Protein AF-A0A2S6RWU0-F1 (afdb_monomer_lite)

Sequence (78 aa):
MVAIEIADDRLSKKATFNTDGLSIANFVHNEGCVLGPSIENWQETNLAAEKLSINLNEVFIGRGTGAAVLDHPFNSVA

pLDDT: mean 90.82, std 9.71, range [63.25, 98.19]

Radius of gyration: 15.01 Å; chains: 1; bounding box: 32×24×36 Å

Structure (mmCIF, N/CA/C/O backbone):
data_AF-A0A2S6RWU0-F1
#
_entry.id   AF-A0A2S6RWU0-F1
#
loop_
_atom_site.group_PDB
_atom_site.id
_atom_site.type_symbol
_atom_site.label_atom_id
_atom_site.label_alt_id
_atom_site.label_comp_id
_atom_site.label_asym_id
_atom_site.label_entity_id
_atom_site.label_seq_id
_atom_site.pdbx_PDB_ins_code
_atom_site.Cartn_x
_atom_site.Cartn_y
_atom_site.Cartn_z
_atom_site.occupancy
_atom_site.B_iso_or_equiv
_atom_site.auth_seq_id
_atom_site.auth_comp_id
_atom_site.auth_asym_id
_atom_site.auth_atom_id
_atom_site.pdbx_PDB_model_num
ATOM 1 N N . MET A 1 1 ? -4.225 7.157 9.473 1.00 91.50 1 MET A N 1
ATOM 2 C CA . MET A 1 1 ? -4.239 7.911 8.197 1.00 91.50 1 MET A CA 1
ATOM 3 C C . MET A 1 1 ? -4.324 6.932 7.041 1.00 91.50 1 MET A C 1
ATOM 5 O O . MET A 1 1 ? -3.853 5.811 7.189 1.00 91.50 1 MET A O 1
ATOM 9 N N . VAL A 1 2 ? -4.902 7.343 5.915 1.00 93.56 2 VAL A N 1
ATOM 10 C CA . VAL A 1 2 ? -4.750 6.632 4.633 1.00 93.56 2 VAL A CA 1
ATOM 11 C C . VAL A 1 2 ? -3.505 7.182 3.939 1.00 93.56 2 VAL A C 1
ATOM 13 O O . VAL A 1 2 ? -3.243 8.379 4.040 1.00 93.56 2 VAL A O 1
ATOM 16 N N . ALA A 1 3 ? -2.741 6.336 3.255 1.00 95.06 3 ALA A N 1
ATOM 17 C CA . ALA A 1 3 ? -1.537 6.734 2.535 1.00 95.06 3 ALA A CA 1
ATOM 18 C C . ALA A 1 3 ? -1.509 6.106 1.137 1.00 95.06 3 ALA A C 1
ATOM 20 O O . ALA A 1 3 ? -2.047 5.018 0.933 1.00 95.06 3 ALA A O 1
ATOM 21 N N . ILE A 1 4 ? -0.881 6.802 0.190 1.00 96.38 4 ILE A N 1
ATOM 22 C CA . ILE A 1 4 ? -0.566 6.285 -1.144 1.00 96.38 4 ILE A CA 1
ATOM 23 C C . ILE A 1 4 ? 0.952 6.244 -1.271 1.00 96.38 4 ILE A C 1
ATOM 25 O O . ILE A 1 4 ? 1.621 7.264 -1.099 1.00 96.38 4 ILE A O 1
ATOM 29 N N . GLU A 1 5 ? 1.486 5.069 -1.569 1.00 96.00 5 GLU A N 1
ATOM 30 C CA . GLU A 1 5 ? 2.887 4.888 -1.933 1.00 96.00 5 GLU A CA 1
ATOM 31 C C . GLU A 1 5 ? 3.075 5.163 -3.427 1.00 96.00 5 GLU A C 1
ATOM 33 O O . GLU A 1 5 ? 2.291 4.713 -4.265 1.00 96.00 5 GLU A O 1
ATOM 38 N N . ILE A 1 6 ? 4.124 5.914 -3.749 1.00 94.50 6 ILE A N 1
ATOM 39 C CA . ILE A 1 6 ? 4.647 6.058 -5.101 1.00 94.50 6 ILE A CA 1
ATOM 40 C C . ILE A 1 6 ? 5.896 5.184 -5.168 1.00 94.50 6 ILE A C 1
ATOM 42 O O . ILE A 1 6 ? 6.916 5.509 -4.553 1.00 94.50 6 ILE A O 1
ATOM 46 N N . ALA A 1 7 ? 5.784 4.076 -5.896 1.00 90.81 7 ALA A N 1
ATOM 47 C CA . ALA A 1 7 ? 6.881 3.153 -6.137 1.00 90.81 7 ALA A CA 1
ATOM 48 C C . ALA A 1 7 ? 7.422 3.326 -7.562 1.00 90.81 7 ALA A C 1
ATOM 50 O O . ALA A 1 7 ? 6.640 3.468 -8.505 1.00 90.81 7 ALA A O 1
ATOM 51 N N . ASP A 1 8 ? 8.745 3.284 -7.717 1.00 89.19 8 ASP A N 1
ATOM 52 C CA . ASP A 1 8 ? 9.414 3.331 -9.017 1.00 89.19 8 ASP A CA 1
ATOM 53 C C . ASP A 1 8 ? 10.591 2.349 -9.095 1.00 89.19 8 ASP A C 1
ATOM 55 O O . ASP A 1 8 ? 11.312 2.086 -8.128 1.00 89.19 8 ASP A O 1
ATOM 59 N N . ASP A 1 9 ? 10.808 1.800 -10.285 1.00 87.19 9 ASP A N 1
ATOM 60 C CA . ASP A 1 9 ? 11.925 0.912 -10.561 1.00 87.19 9 ASP A CA 1
ATOM 61 C C . ASP A 1 9 ? 13.001 1.628 -11.372 1.00 87.19 9 ASP A C 1
ATOM 63 O O . ASP A 1 9 ? 12.974 1.667 -12.600 1.00 87.19 9 ASP A O 1
ATOM 67 N N . ARG A 1 10 ? 14.018 2.113 -10.652 1.00 85.38 10 ARG A N 1
ATOM 68 C CA . ARG A 1 10 ? 15.218 2.768 -11.202 1.00 85.38 10 ARG A CA 1
ATOM 69 C C . ARG A 1 10 ? 15.933 1.982 -12.309 1.00 85.38 10 ARG A C 1
ATOM 71 O O . ARG A 1 10 ? 16.693 2.580 -13.071 1.00 85.38 10 ARG A O 1
ATOM 78 N N . LEU A 1 11 ? 15.748 0.663 -12.389 1.00 80.25 11 LEU A N 1
ATOM 79 C CA . LEU A 1 11 ? 16.394 -0.188 -13.393 1.00 80.25 11 LEU A CA 1
ATOM 80 C C . LEU A 1 11 ? 15.500 -0.469 -14.606 1.00 80.25 11 LEU A C 1
ATOM 82 O O . LEU A 1 11 ? 15.998 -0.892 -15.654 1.00 80.25 11 LEU A O 1
ATOM 86 N N . SER A 1 12 ? 14.198 -0.214 -14.499 1.00 77.56 12 SER A N 1
ATOM 87 C CA . SER A 1 12 ? 13.238 -0.501 -15.552 1.00 77.56 12 SER A CA 1
ATOM 88 C C . SER A 1 12 ? 12.925 0.740 -16.385 1.00 77.56 12 SER A C 1
ATOM 90 O O . SER A 1 12 ? 12.760 1.848 -15.893 1.00 77.56 12 SER A O 1
ATOM 92 N N . LYS A 1 13 ? 12.779 0.546 -17.699 1.00 77.56 13 LYS A N 1
ATOM 93 C CA . LYS A 1 13 ? 12.199 1.555 -18.609 1.00 77.56 13 LYS A CA 1
ATOM 94 C C . LYS A 1 13 ? 10.702 1.333 -18.842 1.00 77.56 13 LYS A C 1
ATOM 96 O O . LYS A 1 13 ? 10.129 1.888 -19.778 1.00 77.56 13 LYS A O 1
ATOM 101 N N . LYS A 1 14 ? 10.088 0.445 -18.061 1.00 70.56 14 LYS A N 1
ATOM 102 C CA . LYS A 1 14 ? 8.692 0.022 -18.174 1.00 70.56 14 LYS A CA 1
ATOM 103 C C . LYS A 1 14 ? 8.044 0.049 -16.794 1.00 70.56 14 LYS A C 1
ATOM 105 O O . LYS A 1 14 ? 8.684 -0.303 -15.810 1.00 70.56 14 LYS A O 1
ATOM 110 N N . ALA A 1 15 ? 6.754 0.360 -16.742 1.00 67.94 15 ALA A N 1
ATOM 111 C CA . ALA A 1 15 ? 5.941 0.275 -15.526 1.00 67.94 15 ALA A CA 1
ATOM 112 C C . ALA A 1 15 ? 5.587 -1.188 -15.176 1.00 67.94 15 ALA A C 1
ATOM 114 O O . ALA A 1 15 ? 4.422 -1.558 -15.061 1.00 67.94 15 ALA A O 1
ATOM 115 N N . THR A 1 16 ? 6.597 -2.049 -15.092 1.00 69.06 16 THR A N 1
ATOM 116 C CA . THR A 1 16 ? 6.480 -3.459 -14.715 1.00 69.06 16 THR A CA 1
ATOM 117 C C . THR A 1 16 ? 7.514 -3.744 -13.646 1.00 69.06 16 THR A C 1
ATOM 119 O O . THR A 1 16 ? 8.698 -3.525 -13.897 1.00 69.06 16 THR A O 1
ATOM 122 N N . PHE A 1 17 ? 7.072 -4.249 -12.495 1.00 63.88 17 PHE A N 1
ATOM 123 C CA . PHE A 1 17 ? 7.972 -4.674 -11.430 1.00 63.88 17 PHE A CA 1
ATOM 124 C C . PHE A 1 17 ? 8.789 -5.867 -11.898 1.00 63.88 17 PHE A C 1
ATOM 126 O O . PHE A 1 17 ? 8.239 -6.930 -12.198 1.00 63.88 17 PHE A O 1
ATOM 133 N N . ASN A 1 18 ? 10.097 -5.674 -11.964 1.00 63.25 18 ASN A N 1
ATOM 134 C CA . ASN A 1 18 ? 11.024 -6.753 -12.203 1.00 63.25 18 ASN A CA 1
ATOM 135 C C . ASN A 1 18 ? 11.454 -7.284 -10.825 1.00 63.25 18 ASN A C 1
ATOM 137 O O . ASN A 1 18 ? 11.928 -6.544 -9.966 1.00 63.25 18 ASN A O 1
ATOM 141 N N . THR A 1 19 ? 11.141 -8.552 -10.553 1.00 63.94 19 THR A N 1
ATOM 142 C CA . THR A 1 19 ? 11.385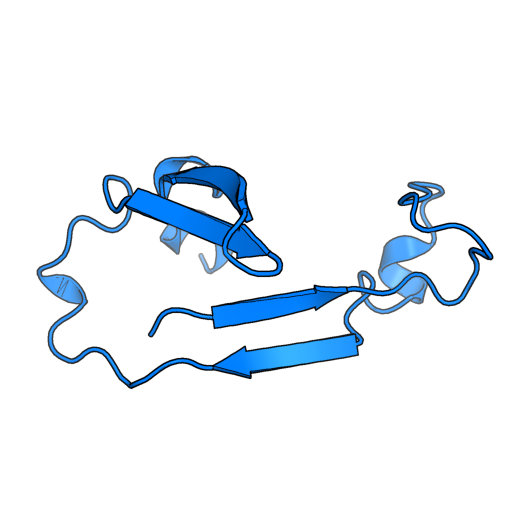 -9.191 -9.247 1.00 63.94 19 THR A CA 1
ATOM 143 C C . THR A 1 19 ? 12.724 -9.924 -9.204 1.00 63.94 19 THR A C 1
ATOM 145 O O . THR A 1 19 ? 12.946 -10.773 -8.340 1.00 63.94 19 THR A O 1
ATOM 148 N N . ASP A 1 20 ? 13.612 -9.656 -10.160 1.00 64.62 20 ASP A N 1
ATOM 149 C CA . ASP A 1 20 ? 15.026 -9.971 -10.036 1.00 64.62 20 ASP A CA 1
ATOM 150 C C . ASP A 1 20 ? 15.501 -9.384 -8.704 1.00 64.62 20 ASP A C 1
ATOM 152 O O . ASP A 1 20 ? 15.244 -8.222 -8.413 1.00 64.62 20 ASP A O 1
ATOM 156 N N . GLY A 1 21 ? 16.095 -10.220 -7.843 1.00 65.25 21 GLY A N 1
ATOM 157 C CA . GLY A 1 21 ? 16.248 -10.009 -6.390 1.00 65.25 21 GLY A CA 1
ATOM 158 C C . GLY A 1 21 ? 17.048 -8.780 -5.923 1.00 65.25 21 GLY A C 1
ATOM 159 O O . GLY A 1 21 ? 17.498 -8.733 -4.783 1.00 65.25 21 GLY A O 1
ATOM 160 N N . LEU A 1 22 ? 17.244 -7.794 -6.791 1.00 76.56 22 LEU A N 1
ATOM 161 C CA . LEU A 1 22 ? 17.818 -6.483 -6.549 1.00 76.56 22 LEU A CA 1
ATOM 162 C C . LEU A 1 22 ? 16.799 -5.450 -6.040 1.00 76.56 22 LEU A C 1
ATOM 164 O O . LEU A 1 22 ? 17.216 -4.338 -5.730 1.00 76.56 22 LEU A O 1
ATOM 168 N N . SER A 1 23 ? 15.507 -5.772 -5.898 1.00 83.25 23 SER A N 1
ATOM 169 C CA . SER A 1 23 ? 14.506 -4.828 -5.359 1.00 83.25 23 SER A CA 1
ATOM 170 C C . SER A 1 23 ? 14.923 -4.244 -4.003 1.00 83.25 23 SER A C 1
ATOM 172 O O . SER A 1 23 ? 14.815 -3.041 -3.786 1.00 83.25 23 SER A O 1
ATOM 174 N N . ILE A 1 24 ? 15.514 -5.062 -3.125 1.00 88.00 24 ILE A N 1
ATOM 175 C CA . ILE A 1 24 ? 16.072 -4.617 -1.838 1.00 88.00 24 ILE A CA 1
ATOM 176 C C . ILE A 1 24 ? 17.204 -3.601 -2.049 1.00 88.00 24 ILE A C 1
ATOM 178 O O . ILE A 1 24 ? 17.236 -2.566 -1.386 1.00 88.00 24 ILE A O 1
ATOM 182 N N . ALA A 1 25 ? 18.110 -3.859 -2.999 1.00 88.56 25 ALA A N 1
ATOM 183 C CA . ALA A 1 25 ? 19.184 -2.928 -3.353 1.00 88.56 25 ALA A CA 1
ATOM 184 C C . ALA A 1 25 ? 18.642 -1.625 -3.971 1.00 88.56 25 ALA A C 1
ATOM 186 O O . ALA A 1 25 ? 19.263 -0.575 -3.829 1.00 88.56 25 ALA A O 1
ATOM 187 N N . ASN A 1 26 ? 17.462 -1.679 -4.594 1.00 88.12 26 ASN A N 1
ATOM 188 C CA . ASN A 1 26 ? 16.712 -0.529 -5.097 1.00 88.12 26 ASN A CA 1
ATOM 189 C C . ASN A 1 26 ? 15.778 0.097 -4.039 1.00 88.12 26 ASN A C 1
ATOM 191 O O . ASN A 1 26 ? 14.773 0.721 -4.378 1.00 88.12 26 ASN A O 1
ATOM 195 N N . PHE A 1 27 ? 16.076 -0.100 -2.751 1.00 91.94 27 PHE A N 1
ATOM 196 C CA . PHE A 1 27 ? 15.293 0.411 -1.622 1.00 91.94 27 PHE A CA 1
ATOM 197 C C . PHE A 1 27 ? 13.800 0.042 -1.688 1.00 91.94 27 PHE A C 1
ATOM 199 O O . PHE A 1 27 ? 12.924 0.846 -1.388 1.00 91.94 27 PHE A O 1
ATOM 206 N N . VAL A 1 28 ? 13.522 -1.191 -2.119 1.00 91.00 28 VAL A N 1
ATOM 207 C CA . VAL A 1 28 ? 12.174 -1.758 -2.295 1.00 91.00 28 VAL A CA 1
ATOM 208 C C . VAL A 1 28 ? 11.288 -0.873 -3.178 1.00 91.00 28 VAL A C 1
ATOM 210 O O . VAL A 1 28 ? 10.089 -0.776 -2.970 1.00 91.00 28 VAL A O 1
ATOM 213 N N . HIS A 1 29 ? 11.889 -0.220 -4.177 1.00 90.69 29 HIS A N 1
ATOM 214 C CA . HIS A 1 29 ? 11.206 0.678 -5.114 1.00 90.69 29 HIS A CA 1
ATOM 215 C C . HIS A 1 29 ? 10.582 1.931 -4.479 1.00 90.69 29 HIS A C 1
ATOM 217 O O . HIS A 1 29 ? 9.857 2.646 -5.162 1.00 90.69 29 HIS A O 1
ATOM 223 N N . ASN A 1 30 ? 10.891 2.255 -3.219 1.00 93.06 30 ASN A N 1
ATOM 224 C CA . ASN A 1 30 ? 10.417 3.483 -2.582 1.00 93.06 30 ASN A CA 1
ATOM 225 C C . ASN A 1 30 ? 10.888 4.721 -3.361 1.00 93.06 30 ASN A C 1
ATOM 227 O O . ASN A 1 30 ? 12.095 4.905 -3.571 1.00 93.06 30 ASN A O 1
ATOM 231 N N . GLU A 1 31 ? 9.945 5.598 -3.702 1.00 94.19 31 GLU A N 1
ATOM 232 C CA . GLU A 1 31 ? 10.222 6.912 -4.295 1.00 94.19 31 GLU A CA 1
ATOM 233 C C . GLU A 1 31 ? 9.507 8.038 -3.536 1.00 94.19 31 GLU A C 1
ATOM 235 O O . GLU A 1 31 ? 10.091 9.089 -3.275 1.00 94.19 31 GLU A O 1
ATOM 240 N N . GLY A 1 32 ? 8.268 7.817 -3.090 1.00 96.25 32 GLY A N 1
ATOM 241 C CA . GLY A 1 32 ? 7.556 8.806 -2.289 1.00 96.25 32 GLY A CA 1
ATOM 242 C C . GLY A 1 32 ? 6.290 8.281 -1.630 1.00 96.25 32 GLY A C 1
ATOM 243 O O . GLY A 1 32 ? 5.825 7.178 -1.898 1.00 96.25 32 GLY A O 1
ATOM 244 N N . CYS A 1 33 ? 5.707 9.103 -0.761 1.00 97.00 33 CYS A N 1
ATOM 245 C CA . CYS A 1 33 ? 4.437 8.803 -0.119 1.00 97.00 33 CYS A CA 1
ATOM 246 C C . CYS A 1 33 ? 3.588 10.068 0.009 1.00 97.00 33 CYS A C 1
ATOM 248 O O . CYS A 1 33 ? 4.085 11.130 0.388 1.00 97.00 33 CYS A O 1
ATOM 250 N N . VAL A 1 34 ? 2.298 9.944 -0.297 1.00 97.38 34 VAL A N 1
ATOM 251 C CA . VAL A 1 34 ? 1.295 10.982 -0.064 1.00 97.38 34 VAL A CA 1
ATOM 252 C C . VAL A 1 34 ? 0.443 10.555 1.120 1.00 97.38 34 VAL A C 1
ATOM 254 O O . VAL A 1 34 ? -0.240 9.530 1.075 1.00 97.38 34 VAL A O 1
ATOM 257 N N . LEU A 1 35 ? 0.481 11.356 2.181 1.00 96.81 35 LEU A N 1
ATOM 258 C CA . LEU A 1 35 ? -0.282 11.108 3.397 1.00 96.81 35 LEU A CA 1
ATOM 259 C C . LEU A 1 35 ? -1.618 11.844 3.332 1.00 96.81 35 LEU A C 1
ATOM 261 O O . LEU A 1 35 ? -1.675 13.044 3.062 1.00 96.81 35 LEU A O 1
ATOM 265 N N . GLY A 1 36 ? -2.695 11.114 3.599 1.00 95.81 36 GLY A N 1
ATOM 266 C CA . GLY A 1 36 ? -3.997 11.701 3.856 1.00 95.81 36 GLY A CA 1
ATOM 267 C C . GLY A 1 36 ? -4.080 12.329 5.252 1.00 95.81 36 GLY A C 1
ATOM 268 O O . GLY A 1 36 ? -3.123 12.283 6.031 1.00 95.81 36 GLY A O 1
ATOM 269 N N . PRO A 1 37 ? -5.248 12.887 5.603 1.00 95.94 37 PRO A N 1
ATOM 270 C CA . PRO A 1 37 ? -5.487 13.444 6.928 1.00 95.94 37 PRO A CA 1
ATOM 271 C C . PRO A 1 37 ? -5.215 12.437 8.056 1.00 95.94 37 PRO A C 1
ATOM 273 O O . PRO A 1 37 ? -5.380 11.219 7.888 1.00 95.94 37 PRO A O 1
ATOM 276 N N . SER A 1 38 ? -4.838 12.957 9.229 1.00 94.19 38 SER A N 1
ATOM 277 C CA . SER A 1 38 ? -4.816 12.150 10.453 1.00 94.19 38 SER A CA 1
ATOM 278 C C . SER A 1 38 ? -6.205 11.564 10.703 1.00 94.19 38 SER A C 1
ATOM 280 O O . SER A 1 38 ? -7.220 12.213 10.450 1.00 94.19 38 SER A O 1
ATOM 282 N N . ILE A 1 39 ? -6.231 10.325 11.185 1.00 92.50 39 ILE A N 1
ATOM 283 C CA . ILE A 1 39 ? -7.452 9.669 11.646 1.00 92.50 39 ILE A CA 1
ATOM 284 C C . ILE A 1 39 ? -7.236 9.413 13.127 1.00 92.50 39 ILE A C 1
ATOM 286 O O . ILE A 1 39 ? -6.408 8.579 13.497 1.00 92.50 39 ILE A O 1
ATOM 290 N N . GLU A 1 40 ? -7.960 10.164 13.945 1.00 94.81 40 GLU A N 1
ATOM 291 C CA . GLU A 1 40 ? -8.013 9.960 15.388 1.00 94.81 40 GLU A CA 1
ATOM 292 C C . GLU A 1 40 ? -8.860 8.720 15.709 1.00 94.81 40 GLU A C 1
ATOM 294 O O . GLU A 1 40 ? -9.727 8.337 14.923 1.00 94.81 40 GLU A O 1
ATOM 299 N N . ASN A 1 41 ? -8.614 8.092 16.862 1.00 93.12 41 ASN A N 1
ATOM 300 C CA . ASN A 1 41 ? -9.349 6.909 17.339 1.00 93.12 41 ASN A CA 1
ATOM 301 C C . ASN A 1 41 ? -9.369 5.728 16.348 1.00 93.12 41 ASN A C 1
ATOM 303 O O . ASN A 1 41 ? -10.296 4.917 16.338 1.00 93.12 41 ASN A O 1
ATOM 307 N N . TRP A 1 42 ? -8.333 5.592 15.514 1.00 91.94 42 TRP A N 1
ATOM 308 C CA . TRP A 1 42 ? -8.214 4.488 14.556 1.00 91.94 42 TRP A CA 1
ATOM 309 C C . TRP A 1 42 ? -8.247 3.109 15.237 1.00 91.94 42 TRP A C 1
ATOM 311 O O . TRP A 1 42 ? -8.587 2.119 14.598 1.00 91.94 42 TRP A O 1
ATOM 321 N N . GLN A 1 43 ? -7.921 3.032 16.530 1.00 93.38 43 GLN A N 1
ATOM 322 C CA . GLN A 1 43 ? -7.953 1.815 17.343 1.00 93.38 43 GLN A CA 1
ATOM 323 C C . GLN A 1 43 ? -9.358 1.209 17.440 1.00 93.38 43 GLN A C 1
ATOM 325 O O . GLN A 1 43 ? -9.497 0.010 17.658 1.00 93.38 43 GLN A O 1
ATOM 330 N N . GLU A 1 44 ? -10.395 2.030 17.280 1.00 95.81 44 GLU A N 1
ATOM 331 C CA . GLU A 1 44 ? -11.797 1.600 17.290 1.00 95.81 44 GLU A CA 1
ATOM 332 C C . GLU A 1 44 ? -12.249 1.074 15.917 1.00 95.81 44 GLU A C 1
ATOM 334 O O . GLU A 1 44 ? -13.343 0.531 15.772 1.00 95.81 44 GLU A O 1
ATOM 339 N N . THR A 1 45 ? -11.404 1.225 14.893 1.00 93.62 45 THR A N 1
ATOM 340 C CA . THR A 1 45 ? -11.686 0.827 13.514 1.00 93.62 45 THR A CA 1
ATOM 341 C C . THR A 1 45 ? -11.239 -0.615 13.270 1.00 93.62 45 THR A C 1
ATOM 343 O O . THR A 1 45 ? -10.115 -0.996 13.598 1.00 93.62 45 THR A O 1
ATOM 346 N N . ASN A 1 46 ? -12.083 -1.428 12.627 1.00 96.12 46 ASN A N 1
ATOM 347 C CA . ASN A 1 46 ? -11.682 -2.761 12.173 1.00 96.12 46 ASN A CA 1
ATOM 348 C C . ASN A 1 46 ? -10.808 -2.650 10.916 1.00 96.12 46 ASN A C 1
ATOM 350 O O . ASN A 1 46 ? -11.288 -2.803 9.792 1.00 96.12 46 ASN A O 1
ATOM 354 N N . LEU A 1 47 ? -9.511 -2.414 11.121 1.00 95.69 47 LEU A N 1
ATOM 355 C CA . LEU A 1 47 ? -8.547 -2.172 10.047 1.00 95.69 47 LEU A CA 1
ATOM 356 C C . LEU A 1 47 ? -8.504 -3.288 8.996 1.00 95.69 47 LEU A C 1
ATOM 358 O O . LEU A 1 47 ? -8.299 -2.996 7.823 1.00 95.69 47 LEU A O 1
ATOM 362 N N . A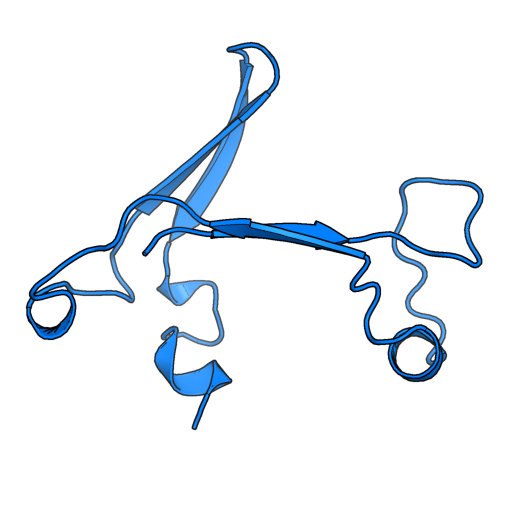LA A 1 48 ? -8.721 -4.552 9.370 1.00 97.44 48 ALA A N 1
ATOM 363 C CA . ALA A 1 48 ? -8.753 -5.651 8.404 1.00 97.44 48 ALA A CA 1
ATOM 364 C C . ALA A 1 48 ? -9.973 -5.580 7.467 1.00 97.44 48 ALA A C 1
ATOM 366 O O . ALA A 1 48 ? -9.873 -5.920 6.285 1.00 97.44 48 ALA A O 1
ATOM 367 N N . ALA A 1 49 ? -11.119 -5.124 7.974 1.00 97.88 49 ALA A N 1
ATOM 368 C CA . ALA A 1 49 ? -12.353 -5.003 7.201 1.00 97.88 49 ALA A CA 1
ATOM 369 C C . ALA A 1 49 ? -12.475 -3.677 6.431 1.00 97.88 49 ALA A C 1
ATOM 371 O O . ALA A 1 49 ? -13.338 -3.576 5.552 1.00 97.88 49 ALA A O 1
ATOM 372 N N . GLU A 1 50 ? -11.635 -2.682 6.737 1.00 96.31 50 GLU A N 1
ATOM 373 C CA . GLU A 1 50 ? -11.657 -1.381 6.067 1.00 96.31 50 GLU A CA 1
ATOM 374 C C . GLU A 1 50 ? -11.474 -1.514 4.560 1.00 96.31 50 GLU A C 1
ATOM 376 O O . GLU A 1 50 ? -10.591 -2.233 4.093 1.00 96.31 50 GLU A O 1
ATOM 381 N N . LYS A 1 51 ? -12.318 -0.810 3.800 1.00 96.50 51 LYS A N 1
ATOM 382 C CA . LYS A 1 51 ? -12.369 -0.872 2.334 1.00 96.50 51 LYS A CA 1
ATOM 383 C C . LYS A 1 51 ? -11.695 0.350 1.728 1.00 96.50 51 LYS A C 1
ATOM 385 O O . LYS A 1 51 ? -12.004 1.479 2.089 1.00 96.50 51 LYS A O 1
ATOM 390 N N . LEU A 1 52 ? -10.855 0.119 0.728 1.00 94.38 52 LEU A N 1
ATOM 391 C CA . LEU A 1 52 ? -10.206 1.160 -0.065 1.00 94.38 52 LEU A CA 1
ATOM 392 C C . LEU A 1 52 ? -10.610 1.012 -1.531 1.00 94.38 52 LEU A C 1
ATOM 394 O O . LEU A 1 52 ? -10.715 -0.102 -2.046 1.00 94.38 52 LEU A O 1
ATOM 398 N N . SER A 1 53 ? -10.814 2.136 -2.210 1.00 96.75 53 SER A N 1
ATOM 399 C CA . SER A 1 53 ? -11.025 2.204 -3.658 1.00 96.75 53 SER A CA 1
ATOM 400 C C . SER A 1 53 ? -10.092 3.237 -4.267 1.00 96.75 53 SER A C 1
ATOM 402 O O . SER A 1 53 ? -9.913 4.308 -3.690 1.00 96.75 53 SER A O 1
ATOM 404 N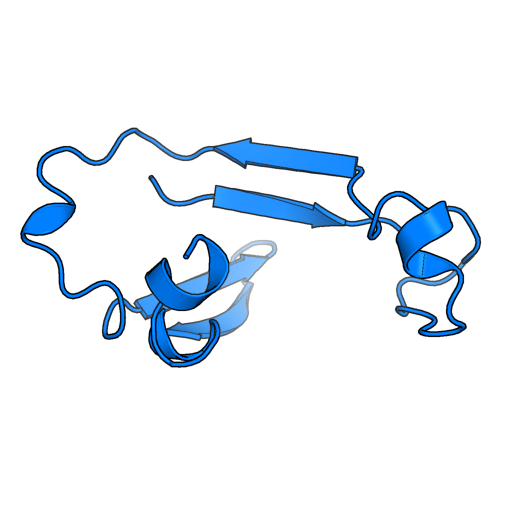 N . ILE A 1 54 ? -9.554 2.942 -5.445 1.00 96.38 54 ILE A N 1
ATOM 405 C CA . ILE A 1 54 ? -8.652 3.827 -6.176 1.00 96.38 54 ILE A CA 1
ATOM 406 C C . ILE A 1 54 ? -9.351 4.286 -7.452 1.00 96.38 54 ILE A C 1
ATOM 408 O O . ILE A 1 54 ? -9.865 3.469 -8.223 1.00 96.38 54 ILE A O 1
ATOM 412 N N . ASN A 1 55 ? -9.340 5.599 -7.672 1.00 97.06 55 ASN A N 1
ATOM 413 C CA . ASN A 1 55 ? -9.781 6.222 -8.911 1.00 97.06 55 ASN A CA 1
ATOM 414 C C . ASN A 1 55 ? -8.604 6.982 -9.529 1.00 97.06 55 ASN A C 1
ATOM 416 O O . ASN A 1 55 ? -7.905 7.708 -8.825 1.00 97.06 55 ASN A O 1
ATOM 420 N N . LEU A 1 56 ? -8.411 6.836 -10.837 1.00 96.25 56 LEU A N 1
ATOM 421 C CA . LEU A 1 56 ? -7.448 7.594 -11.627 1.00 96.25 56 LEU A CA 1
ATOM 422 C C . LEU A 1 56 ? -8.220 8.420 -12.652 1.00 96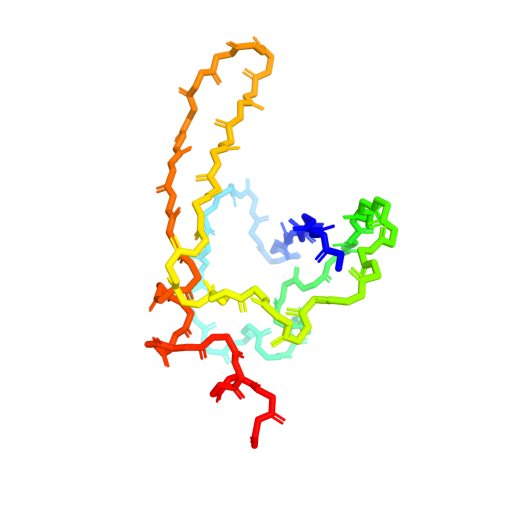.25 56 LEU A C 1
ATOM 424 O O . LEU A 1 56 ? -8.918 7.852 -13.486 1.00 96.25 56 LEU A O 1
ATOM 428 N N . ASN A 1 57 ? -8.100 9.749 -12.592 1.00 97.12 57 ASN A N 1
ATOM 429 C CA . ASN A 1 57 ? -8.865 10.668 -13.446 1.00 97.12 57 ASN A CA 1
ATOM 430 C C . ASN A 1 57 ? -10.369 10.343 -13.443 1.00 97.12 57 ASN A C 1
ATOM 432 O O . ASN A 1 57 ? -10.970 10.165 -14.496 1.00 97.12 57 ASN A O 1
ATOM 436 N N . GLU A 1 58 ? -10.943 10.190 -12.244 1.00 97.31 58 GLU A N 1
ATOM 437 C CA . GLU A 1 58 ? -12.358 9.832 -12.014 1.00 97.31 58 GLU A CA 1
ATOM 438 C C . GLU A 1 58 ? -12.762 8.420 -12.479 1.00 97.31 58 GLU A C 1
ATOM 440 O O . GLU A 1 58 ? -13.882 7.979 -12.225 1.00 97.31 58 GLU A O 1
ATOM 445 N N . VAL A 1 59 ? -11.848 7.660 -13.086 1.00 98.19 59 VAL A N 1
ATOM 446 C CA . VAL A 1 59 ? -12.086 6.278 -13.500 1.00 98.19 59 VAL A CA 1
ATOM 447 C C . VAL A 1 59 ? -11.687 5.326 -12.380 1.00 98.19 59 VAL A C 1
ATOM 449 O O . VAL A 1 59 ? -10.550 5.342 -11.912 1.00 98.19 59 VAL A O 1
ATOM 452 N N . PHE A 1 60 ? -12.607 4.454 -11.973 1.00 97.62 60 PHE A N 1
ATOM 453 C CA . PHE A 1 60 ? -12.323 3.383 -11.021 1.00 97.62 60 PHE A CA 1
ATOM 454 C C . PHE A 1 60 ? -11.289 2.401 -11.586 1.00 97.62 60 PHE A C 1
ATOM 456 O O . PHE A 1 60 ? -11.506 1.821 -12.650 1.00 97.62 60 PHE A O 1
ATOM 463 N N . ILE A 1 61 ? -10.195 2.177 -10.851 1.00 97.38 61 ILE A N 1
ATOM 464 C CA . ILE A 1 61 ? -9.122 1.255 -11.264 1.00 97.38 61 ILE A CA 1
ATOM 465 C C . ILE A 1 61 ? -8.888 0.095 -10.293 1.00 97.38 61 ILE A C 1
ATOM 467 O O . ILE A 1 61 ? -8.168 -0.842 -10.628 1.00 97.38 61 ILE A O 1
ATOM 471 N N . GLY A 1 62 ? -9.502 0.104 -9.107 1.00 97.12 62 GLY A N 1
ATOM 472 C CA . GLY A 1 62 ? -9.370 -1.020 -8.185 1.00 97.12 62 GLY A CA 1
ATOM 473 C C . GLY A 1 62 ? -9.939 -0.774 -6.797 1.00 97.12 62 GLY A C 1
ATOM 474 O O . GLY A 1 62 ? -10.230 0.354 -6.402 1.00 97.12 62 GLY A O 1
ATOM 475 N N . ARG A 1 63 ? -10.097 -1.864 -6.043 1.00 97.69 63 ARG A N 1
ATOM 476 C CA . ARG A 1 63 ? -10.505 -1.849 -4.635 1.00 97.69 63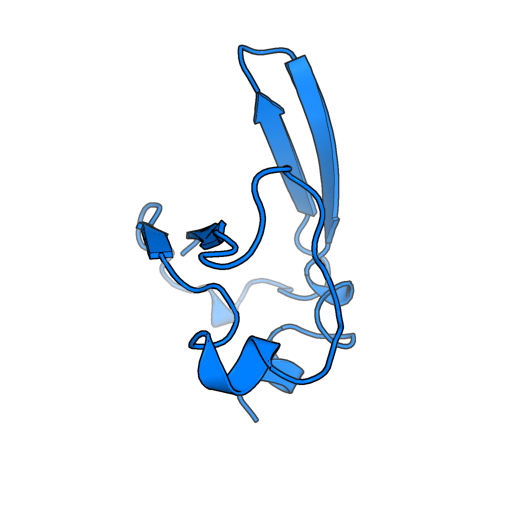 ARG A CA 1
ATOM 477 C C . ARG A 1 63 ? -9.852 -2.987 -3.861 1.00 97.69 63 ARG A C 1
ATOM 479 O O . ARG A 1 63 ? -9.534 -4.016 -4.450 1.00 97.69 63 ARG A O 1
ATOM 486 N N . GLY A 1 64 ? -9.751 -2.831 -2.548 1.00 97.38 64 GLY A N 1
ATOM 487 C CA . GLY A 1 64 ? -9.243 -3.853 -1.638 1.00 97.38 64 GLY A CA 1
ATOM 488 C C . GLY A 1 64 ? -9.706 -3.622 -0.204 1.00 97.38 64 GLY A C 1
ATOM 489 O O . GLY A 1 64 ? -10.457 -2.682 0.068 1.00 97.38 64 GLY A O 1
ATOM 490 N N . THR A 1 65 ? -9.264 -4.493 0.699 1.00 97.88 65 THR A N 1
ATOM 491 C CA . THR A 1 65 ? -9.477 -4.352 2.143 1.00 97.88 65 THR A CA 1
ATOM 492 C C . THR A 1 65 ? -8.157 -4.412 2.895 1.00 97.88 65 THR A C 1
ATOM 494 O O . THR A 1 65 ? -7.185 -4.949 2.366 1.00 97.88 65 THR A O 1
ATOM 497 N N . GLY A 1 66 ? -8.116 -3.929 4.138 1.00 97.25 66 GLY A N 1
ATOM 498 C CA . GLY A 1 66 ? -6.903 -4.017 4.958 1.00 97.25 66 GLY A CA 1
ATOM 499 C C . GLY A 1 66 ? -6.410 -5.452 5.180 1.00 97.25 66 GLY A C 1
ATOM 500 O O . GLY A 1 66 ? -5.207 -5.671 5.241 1.00 97.25 66 GLY A O 1
ATOM 501 N N . ALA A 1 67 ? -7.304 -6.445 5.181 1.00 98.19 67 ALA A N 1
ATOM 502 C CA . ALA A 1 67 ? -6.944 -7.865 5.236 1.00 98.19 67 ALA A CA 1
ATOM 503 C C . ALA A 1 67 ? -6.066 -8.338 4.060 1.00 98.19 67 ALA A C 1
ATOM 505 O O . ALA A 1 67 ? -5.412 -9.369 4.157 1.00 98.19 67 ALA A O 1
ATOM 506 N N . ALA A 1 68 ? -6.010 -7.594 2.949 1.00 97.69 68 ALA A N 1
ATOM 507 C CA . ALA A 1 68 ? -5.082 -7.899 1.860 1.00 97.69 68 ALA A CA 1
ATOM 508 C C . ALA A 1 68 ? -3.607 -7.690 2.263 1.00 97.69 68 ALA A C 1
ATOM 510 O O . ALA A 1 68 ? -2.711 -8.213 1.604 1.00 97.69 68 ALA A O 1
ATOM 511 N N . VAL A 1 69 ? -3.346 -6.943 3.341 1.00 97.06 69 VAL A N 1
ATOM 512 C CA . VAL A 1 69 ? -2.011 -6.736 3.907 1.00 97.06 69 VAL A CA 1
ATOM 513 C C . VAL A 1 69 ? -1.772 -7.794 4.979 1.00 97.06 69 VAL A C 1
ATOM 515 O O . VAL A 1 69 ? -2.100 -7.582 6.142 1.00 97.06 69 VAL A O 1
ATOM 518 N N . LEU A 1 70 ? -1.212 -8.937 4.573 1.00 97.69 70 LEU A N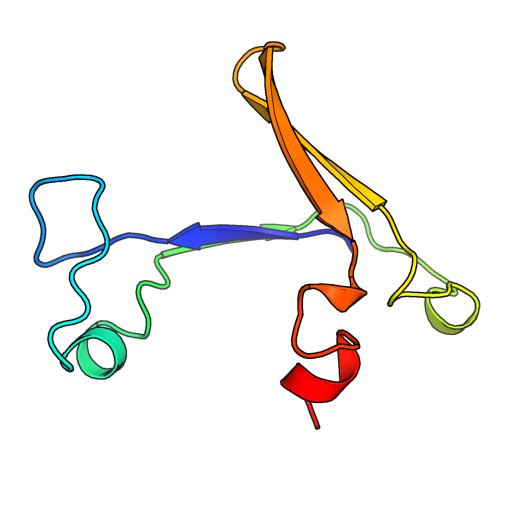 1
ATOM 519 C CA . LEU A 1 70 ? -0.819 -10.032 5.473 1.00 97.69 70 LEU A CA 1
ATOM 520 C C . LEU A 1 70 ? -1.930 -10.443 6.468 1.00 97.69 70 LEU A C 1
ATOM 522 O O . LEU A 1 70 ? -1.669 -10.565 7.662 1.00 97.69 70 LEU A O 1
ATOM 526 N N . ASP A 1 71 ? -3.172 -10.603 5.998 1.00 97.75 71 ASP A N 1
ATOM 527 C CA . ASP A 1 71 ? -4.402 -10.891 6.769 1.00 97.75 71 ASP A CA 1
ATOM 528 C C . ASP A 1 71 ? -4.862 -9.791 7.747 1.00 97.75 71 ASP A C 1
ATOM 530 O O . ASP A 1 71 ? -6.054 -9.675 8.043 1.00 97.75 71 ASP A O 1
ATOM 534 N N . HIS A 1 72 ? -3.952 -8.944 8.229 1.00 97.50 72 HIS A N 1
ATOM 535 C CA . HIS A 1 72 ? -4.242 -7.786 9.065 1.00 97.50 72 HIS A CA 1
ATOM 536 C C . HIS A 1 72 ? -3.103 -6.755 8.947 1.00 97.50 72 HIS A C 1
ATOM 538 O O . HIS A 1 72 ? -1.949 -7.138 9.135 1.00 97.50 72 HIS A O 1
ATOM 544 N N . PRO A 1 73 ? -3.370 -5.440 8.775 1.00 96.00 73 PRO A N 1
ATOM 545 C CA . PRO A 1 73 ? -2.309 -4.435 8.624 1.00 96.00 73 PRO A CA 1
ATOM 546 C C . PRO A 1 73 ? -1.250 -4.434 9.739 1.00 96.00 73 PRO A C 1
ATOM 548 O O . PRO A 1 73 ? -0.085 -4.190 9.470 1.00 96.00 73 PRO A O 1
ATOM 551 N N . PHE A 1 74 ? -1.608 -4.762 10.986 1.00 95.69 74 PHE A N 1
ATOM 552 C CA . PHE A 1 74 ? -0.618 -4.924 12.068 1.00 95.69 74 PHE A CA 1
ATOM 553 C C . PHE A 1 74 ? 0.413 -6.032 11.865 1.00 95.69 74 PHE A C 1
ATOM 555 O O . PHE A 1 74 ? 1.514 -5.916 12.392 1.00 95.69 74 PHE A O 1
ATOM 562 N N . ASN A 1 75 ? 0.103 -7.069 11.091 1.00 97.50 75 ASN A N 1
ATOM 563 C CA . ASN A 1 75 ? 1.051 -8.148 10.840 1.00 97.50 75 ASN A CA 1
ATOM 564 C C . ASN A 1 75 ? 2.257 -7.677 10.010 1.00 97.50 75 ASN A C 1
ATOM 566 O O . ASN A 1 75 ? 3.272 -8.362 10.000 1.00 97.50 75 ASN A O 1
ATOM 570 N N . SER A 1 76 ? 2.179 -6.525 9.329 1.00 95.12 76 SER A N 1
ATOM 571 C CA . SER A 1 76 ? 3.315 -5.958 8.588 1.00 95.12 76 SER A CA 1
ATOM 572 C C . SER A 1 76 ? 4.261 -5.104 9.436 1.00 95.12 76 SER A C 1
ATOM 574 O O . SER A 1 76 ? 5.355 -4.790 8.972 1.00 95.12 76 SER A O 1
ATOM 576 N N . VAL A 1 77 ? 3.861 -4.721 10.654 1.00 93.50 77 VAL A N 1
ATOM 577 C CA . VAL A 1 77 ? 4.672 -3.891 11.568 1.00 93.50 77 VAL A CA 1
ATOM 578 C C . VAL A 1 77 ? 5.114 -4.628 12.835 1.00 93.50 77 VAL A C 1
ATOM 580 O O . VAL A 1 77 ? 5.820 -4.037 13.651 1.00 93.50 77 VAL A O 1
ATOM 583 N N . ALA A 1 78 ? 4.652 -5.868 13.023 1.00 87.12 78 ALA A N 1
ATOM 584 C CA . ALA A 1 78 ? 4.948 -6.712 14.179 1.00 87.12 78 ALA A CA 1
ATOM 585 C C . ALA A 1 78 ? 6.334 -7.372 14.110 1.00 87.12 78 ALA A C 1
ATOM 587 O O . ALA A 1 78 ? 6.870 -7.539 12.990 1.00 87.12 78 ALA A O 1
#

Secondary structure (DSSP, 8-state):
--EEEEE--TT-SSSS---STTTTTTGGGEEEEEE----TTGGGS-TTT-EEEEEETTEEEEEEEGGGTTTSGGGGT-

Foldseek 3Di:
DDKDFDFDDPVDPDPDDDPPVCCVVVVVRGDDMDDDDDDPPCVVPPQQADKDWDDDPNHTDDIDGCCVCVHHVVVVVD